Protein AF-A0A357I8B1-F1 (afdb_monomer)

Solvent-accessible surface area (backbone atoms only — not comparable to full-atom values): 4300 Å² total; per-residue (Å²): 134,90,75,76,78,73,80,52,77,38,81,78,48,76,50,68,43,96,44,72,71,24,48,36,40,38,34,26,32,39,72,87,69,50,79,46,61,34,38,36,32,30,70,42,77,41,89,85,43,37,42,30,29,42,47,31,43,94,88,42,68,94,37,76,47,77,46,81,49,78,93,129

Sequence (72 aa):
PAGCSDTGMRPCRVAAESAVGGEYRIMMIDANGHEHLHHGRYLELSPYHRIVFSWNSSLVTDTVVELALEEV

Structure (mmCIF, N/CA/C/O backbone):
data_AF-A0A357I8B1-F1
#
_entry.id   AF-A0A357I8B1-F1
#
loop_
_atom_site.group_PDB
_atom_site.id
_atom_site.type_symbol
_atom_site.label_atom_id
_atom_site.label_alt_id
_atom_site.label_comp_id
_atom_site.label_asym_id
_atom_site.label_entity_id
_atom_site.label_seq_id
_atom_site.pdbx_PDB_ins_code
_atom_site.Cartn_x
_atom_site.Cartn_y
_atom_site.Cartn_z
_atom_site.occupancy
_atom_site.B_iso_or_equiv
_atom_site.auth_seq_id
_atom_site.auth_comp_id
_atom_site.auth_asym_id
_atom_site.auth_atom_id
_atom_site.pdbx_PDB_model_num
ATOM 1 N N . PRO A 1 1 ? 31.705 12.401 -0.999 1.00 37.34 1 PRO A N 1
ATOM 2 C CA . PRO A 1 1 ? 30.340 12.194 -1.535 1.00 37.34 1 PRO A CA 1
ATOM 3 C C . PRO A 1 1 ? 30.011 10.695 -1.550 1.00 37.34 1 PRO A C 1
ATOM 5 O O . PRO A 1 1 ? 30.425 9.978 -2.455 1.00 37.34 1 PRO A O 1
ATOM 8 N N . ALA A 1 2 ? 29.377 10.207 -0.484 1.00 37.00 2 ALA A N 1
ATOM 9 C CA . ALA A 1 2 ? 28.994 8.805 -0.363 1.00 37.00 2 ALA A CA 1
ATOM 10 C C . ALA A 1 2 ? 27.762 8.553 -1.245 1.00 37.00 2 ALA A C 1
ATOM 12 O O . ALA A 1 2 ? 26.635 8.838 -0.848 1.00 37.00 2 ALA A O 1
ATOM 13 N N . GLY A 1 3 ? 27.991 8.115 -2.483 1.00 37.78 3 GLY A N 1
ATOM 14 C CA . GLY A 1 3 ? 26.928 7.655 -3.368 1.00 37.78 3 GLY A CA 1
ATOM 15 C C . GLY A 1 3 ? 26.419 6.314 -2.861 1.00 37.78 3 GLY A C 1
ATOM 16 O O . GLY A 1 3 ? 27.182 5.352 -2.805 1.00 37.78 3 GLY A O 1
ATOM 17 N N . CYS A 1 4 ? 25.151 6.261 -2.456 1.00 43.41 4 CYS A N 1
ATOM 18 C CA . CYS A 1 4 ? 24.462 4.995 -2.236 1.00 43.41 4 CYS A CA 1
ATOM 19 C C . CYS A 1 4 ? 24.565 4.168 -3.525 1.00 43.41 4 CYS A C 1
ATOM 21 O O . CYS A 1 4 ? 24.251 4.667 -4.603 1.00 43.41 4 CYS A O 1
ATOM 23 N N . SER A 1 5 ? 25.055 2.935 -3.421 1.00 46.47 5 SER A N 1
ATOM 24 C CA . SER A 1 5 ? 25.118 1.993 -4.536 1.00 46.47 5 SER A CA 1
ATOM 25 C C . SER A 1 5 ? 23.707 1.737 -5.077 1.00 46.47 5 SER A C 1
ATOM 27 O O . SER A 1 5 ? 22.839 1.268 -4.341 1.00 46.47 5 SER A O 1
ATOM 29 N N . ASP A 1 6 ? 23.493 2.058 -6.350 1.00 55.25 6 ASP A N 1
ATOM 30 C CA . ASP A 1 6 ? 22.203 2.125 -7.059 1.00 55.25 6 ASP A CA 1
ATOM 31 C C . ASP A 1 6 ? 21.664 0.733 -7.473 1.00 55.25 6 ASP A C 1
ATOM 33 O O . ASP A 1 6 ? 21.211 0.521 -8.593 1.00 55.25 6 ASP A O 1
ATOM 37 N N . THR A 1 7 ? 21.767 -0.266 -6.590 1.00 54.44 7 THR A N 1
ATOM 38 C CA . THR A 1 7 ? 21.388 -1.671 -6.860 1.00 54.44 7 THR A CA 1
ATOM 39 C C . THR A 1 7 ? 20.091 -2.116 -6.175 1.00 54.44 7 THR A C 1
ATOM 41 O O . THR A 1 7 ? 19.792 -3.308 -6.139 1.00 54.44 7 THR A O 1
ATOM 44 N N . GLY A 1 8 ? 19.291 -1.188 -5.648 1.00 71.81 8 GLY A N 1
ATOM 45 C CA . GLY A 1 8 ? 18.069 -1.499 -4.901 1.00 71.81 8 GLY A CA 1
ATOM 46 C C . GLY A 1 8 ? 16.812 -0.864 -5.487 1.00 71.81 8 GLY A C 1
ATOM 47 O O . GLY A 1 8 ? 16.856 0.231 -6.041 1.00 71.81 8 GLY A O 1
ATOM 48 N N . MET A 1 9 ? 15.673 -1.541 -5.315 1.00 82.94 9 MET A N 1
ATOM 49 C CA . MET A 1 9 ? 14.358 -0.939 -5.533 1.00 82.94 9 MET A CA 1
ATOM 50 C C . MET A 1 9 ? 14.202 0.239 -4.560 1.00 82.94 9 MET A C 1
ATOM 52 O O . MET A 1 9 ? 14.336 0.056 -3.349 1.00 82.94 9 MET A O 1
ATOM 56 N N . ARG A 1 10 ? 13.933 1.445 -5.066 1.00 90.75 10 ARG A N 1
ATOM 57 C CA . ARG A 1 10 ? 13.835 2.663 -4.243 1.00 90.75 10 ARG A CA 1
ATOM 58 C C . ARG A 1 10 ? 12.485 3.356 -4.410 1.00 90.75 10 ARG A C 1
ATOM 60 O O . ARG A 1 10 ? 11.996 3.422 -5.535 1.00 90.75 10 ARG A O 1
ATOM 67 N N . PRO A 1 11 ? 11.894 3.925 -3.350 1.00 90.75 11 PRO A N 1
ATOM 68 C CA . PRO A 1 11 ? 10.700 4.744 -3.502 1.00 90.75 11 PRO A CA 1
ATOM 69 C C . PRO A 1 11 ? 11.055 6.052 -4.218 1.00 90.75 11 PRO A C 1
ATOM 71 O O . PRO A 1 11 ? 12.030 6.715 -3.866 1.00 90.75 11 PRO A O 1
ATOM 74 N N . CYS A 1 12 ? 10.262 6.440 -5.215 1.00 92.69 12 CYS A N 1
ATOM 75 C CA . CYS A 1 12 ? 10.422 7.710 -5.930 1.00 92.69 12 CYS A CA 1
ATOM 76 C C . CYS A 1 12 ? 9.247 8.670 -5.712 1.00 92.69 12 CYS A C 1
ATOM 78 O O . CYS A 1 12 ? 9.428 9.885 -5.755 1.00 92.69 12 CYS A O 1
ATOM 80 N N . ARG A 1 13 ? 8.039 8.143 -5.480 1.00 94.38 13 ARG A N 1
ATOM 81 C CA . ARG A 1 13 ? 6.835 8.916 -5.148 1.00 94.38 13 ARG A CA 1
ATOM 82 C C . ARG A 1 13 ? 6.024 8.154 -4.114 1.00 94.38 13 ARG A C 1
ATOM 84 O O . ARG A 1 13 ? 5.780 6.963 -4.284 1.00 94.38 13 ARG A O 1
ATOM 91 N N . VAL A 1 14 ? 5.594 8.851 -3.070 1.00 96.25 14 VAL A N 1
ATOM 92 C CA . VAL A 1 14 ? 4.789 8.282 -1.988 1.00 96.25 14 VAL A CA 1
ATOM 93 C C . VAL A 1 14 ? 3.611 9.207 -1.727 1.00 96.25 14 VAL A C 1
ATOM 95 O O .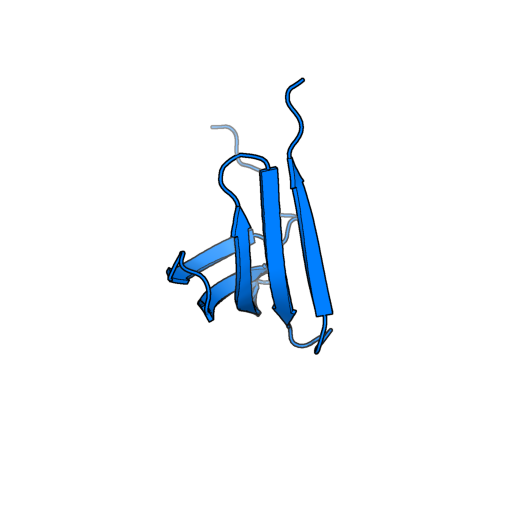 VAL A 1 14 ? 3.787 10.419 -1.614 1.00 96.25 14 VAL A O 1
ATOM 98 N N . ALA A 1 15 ? 2.422 8.628 -1.636 1.00 97.56 15 ALA A N 1
ATOM 99 C CA . ALA A 1 15 ? 1.218 9.289 -1.163 1.00 97.56 15 ALA A CA 1
ATOM 100 C C . ALA A 1 15 ? 0.534 8.359 -0.162 1.00 97.56 15 ALA A C 1
ATOM 102 O O . ALA A 1 15 ? 0.457 7.155 -0.400 1.00 97.56 15 ALA A O 1
ATOM 103 N N . ALA A 1 16 ? 0.063 8.903 0.953 1.00 97.06 16 ALA A N 1
ATOM 104 C CA . ALA A 1 16 ? -0.629 8.132 1.972 1.00 97.06 16 ALA A CA 1
ATOM 105 C C . ALA A 1 16 ? -1.643 9.008 2.701 1.00 97.06 16 ALA A C 1
ATOM 107 O O . ALA A 1 16 ? -1.330 10.123 3.119 1.00 97.06 16 ALA A O 1
ATOM 108 N N . GLU A 1 17 ? -2.838 8.468 2.883 1.00 98.06 17 GLU A N 1
ATOM 109 C CA . GLU A 1 17 ? -3.840 8.974 3.808 1.00 98.06 17 GLU A CA 1
ATOM 110 C C . GLU A 1 17 ? -3.719 8.174 5.105 1.00 98.06 17 GLU A C 1
ATOM 112 O O . GLU A 1 17 ? -4.253 7.074 5.226 1.00 98.06 17 GLU A O 1
ATOM 117 N N . SER A 1 18 ? -2.960 8.698 6.070 1.00 93.00 18 SER A N 1
ATOM 118 C CA . SER A 1 18 ? -2.595 7.992 7.308 1.00 93.00 18 SER A CA 1
ATOM 119 C C . SER A 1 18 ? -3.745 7.918 8.324 1.00 93.00 18 SER A C 1
ATOM 121 O O . SER A 1 18 ? -3.652 8.443 9.433 1.00 93.00 18 SER A O 1
ATOM 123 N N . ALA A 1 19 ? -4.843 7.274 7.940 1.00 96.81 19 ALA A N 1
ATOM 124 C CA . ALA A 1 19 ? -6.019 7.007 8.758 1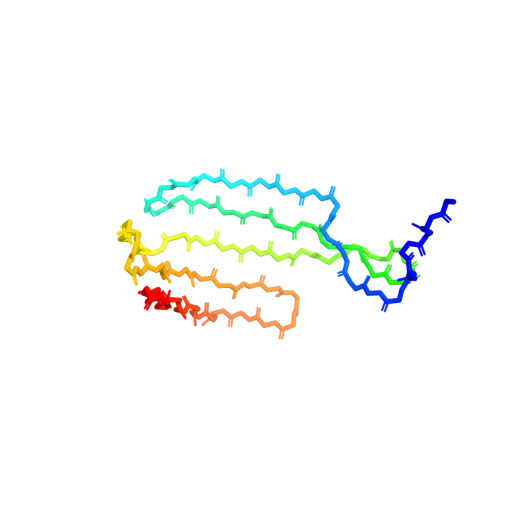.00 96.81 19 ALA A CA 1
ATOM 125 C C . ALA A 1 19 ? -6.572 5.612 8.434 1.00 96.81 19 ALA A C 1
ATOM 127 O O . ALA A 1 19 ? -6.348 5.093 7.344 1.00 96.81 19 ALA A O 1
ATOM 128 N N . VAL A 1 20 ? -7.319 5.000 9.360 1.00 98.12 20 VAL A N 1
ATOM 129 C CA . VAL A 1 20 ? -8.011 3.728 9.084 1.00 98.12 20 VAL A CA 1
ATOM 130 C C . VAL A 1 20 ? -8.977 3.920 7.913 1.00 98.12 20 VAL A C 1
ATOM 132 O O . VAL A 1 20 ? -9.773 4.855 7.905 1.00 98.12 20 VAL A O 1
ATOM 135 N N . GLY A 1 21 ? -8.889 3.038 6.920 1.00 98.19 21 GLY A N 1
ATOM 136 C CA . GLY A 1 21 ? -9.604 3.134 5.648 1.00 98.19 21 GLY A CA 1
ATOM 137 C C . GLY A 1 21 ? -8.906 3.991 4.588 1.00 98.19 21 GLY A C 1
ATOM 138 O O . GLY A 1 21 ? -9.256 3.868 3.418 1.00 98.19 21 GLY A O 1
ATOM 139 N N . GLY A 1 22 ? -7.915 4.802 4.967 1.00 98.19 22 GLY A N 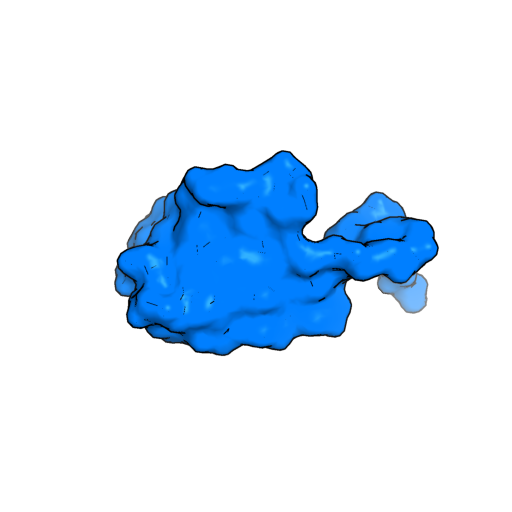1
ATOM 140 C CA . GLY A 1 22 ? -7.145 5.636 4.049 1.00 98.19 22 GLY A CA 1
ATOM 141 C C . GLY A 1 22 ? -6.260 4.812 3.118 1.00 98.19 22 GLY A C 1
ATOM 142 O O . GLY A 1 22 ? -5.736 3.754 3.492 1.00 98.19 22 GLY A O 1
ATOM 143 N N . GLU A 1 23 ? -6.111 5.295 1.887 1.00 98.38 23 GLU A N 1
ATOM 144 C CA . GLU A 1 23 ? -5.313 4.644 0.853 1.00 98.38 23 GLU A CA 1
ATOM 145 C C . GLU A 1 23 ? -3.863 5.135 0.850 1.00 98.38 23 GLU A C 1
ATOM 147 O O . GLU A 1 23 ? -3.554 6.278 1.194 1.00 98.38 23 GLU A O 1
ATOM 152 N N . TYR A 1 24 ? -2.956 4.275 0.396 1.00 98.06 24 TYR A N 1
ATOM 153 C CA . TYR A 1 24 ? -1.580 4.650 0.111 1.00 98.06 24 TYR A CA 1
ATOM 154 C C . TYR A 1 24 ? -1.124 4.121 -1.250 1.00 98.06 24 TYR A C 1
ATOM 156 O O . TYR A 1 24 ? -1.608 3.108 -1.767 1.00 98.06 24 TYR A O 1
ATOM 164 N N . ARG A 1 25 ? -0.148 4.822 -1.828 1.00 98.00 25 ARG A N 1
ATOM 165 C CA . ARG A 1 25 ? 0.528 4.493 -3.082 1.00 98.00 25 ARG A CA 1
ATOM 166 C C . ARG A 1 25 ? 2.021 4.749 -2.933 1.00 98.00 25 ARG A C 1
ATOM 168 O O . ARG A 1 25 ? 2.434 5.836 -2.534 1.00 98.00 25 ARG A O 1
ATOM 175 N N . ILE A 1 26 ? 2.822 3.761 -3.305 1.00 97.06 26 ILE A N 1
ATOM 176 C CA . ILE A 1 26 ? 4.280 3.832 -3.332 1.00 97.06 26 ILE A CA 1
ATOM 177 C C . ILE A 1 26 ? 4.710 3.476 -4.750 1.00 97.06 26 ILE A C 1
ATOM 179 O O . ILE A 1 26 ? 4.541 2.342 -5.191 1.00 97.06 26 ILE A O 1
ATOM 183 N N . MET A 1 27 ? 5.257 4.450 -5.470 1.00 97.56 27 MET A N 1
ATOM 184 C CA . MET A 1 27 ? 5.937 4.188 -6.730 1.00 97.56 27 MET A CA 1
ATOM 185 C C . MET A 1 27 ? 7.400 3.886 -6.438 1.00 97.56 27 MET A C 1
ATOM 187 O O . MET A 1 27 ? 8.111 4.734 -5.890 1.00 97.56 27 MET A O 1
ATOM 191 N N . MET A 1 28 ? 7.832 2.687 -6.802 1.00 94.25 28 MET A N 1
ATOM 192 C CA . MET A 1 28 ? 9.209 2.232 -6.692 1.00 94.25 28 MET A CA 1
ATOM 193 C C . MET A 1 28 ? 9.890 2.311 -8.059 1.00 94.25 28 MET A C 1
ATOM 195 O O . MET A 1 28 ? 9.250 2.080 -9.078 1.00 94.25 28 MET A O 1
ATOM 199 N N . ILE A 1 29 ? 11.185 2.613 -8.085 1.00 94.00 29 ILE A N 1
ATOM 200 C CA . ILE A 1 29 ? 12.029 2.544 -9.281 1.00 94.00 29 ILE A CA 1
ATOM 201 C C . ILE A 1 29 ? 13.073 1.449 -9.064 1.00 94.00 29 ILE A C 1
ATOM 203 O O . ILE A 1 29 ? 13.723 1.424 -8.015 1.00 94.00 29 ILE A O 1
ATOM 207 N N . ASP A 1 30 ? 13.217 0.543 -10.030 1.00 91.75 30 ASP A N 1
ATOM 208 C CA . ASP A 1 30 ? 14.267 -0.481 -10.026 1.00 91.75 30 ASP A CA 1
ATOM 209 C C . ASP A 1 30 ? 15.600 0.031 -10.609 1.00 91.75 30 ASP A C 1
ATOM 211 O O . ASP A 1 30 ? 15.705 1.160 -11.089 1.00 91.75 30 ASP A O 1
ATOM 215 N N . ALA A 1 31 ? 16.638 -0.809 -10.583 1.00 90.00 31 ALA A N 1
ATOM 216 C CA . ALA A 1 31 ? 17.966 -0.457 -11.098 1.00 90.00 31 ALA A CA 1
ATOM 217 C C . ALA A 1 31 ? 17.997 -0.184 -12.618 1.00 90.00 31 ALA A C 1
ATOM 219 O O . ALA A 1 31 ? 18.934 0.440 -13.109 1.00 90.00 31 ALA A O 1
ATOM 220 N N . ASN A 1 32 ? 16.980 -0.630 -13.365 1.00 9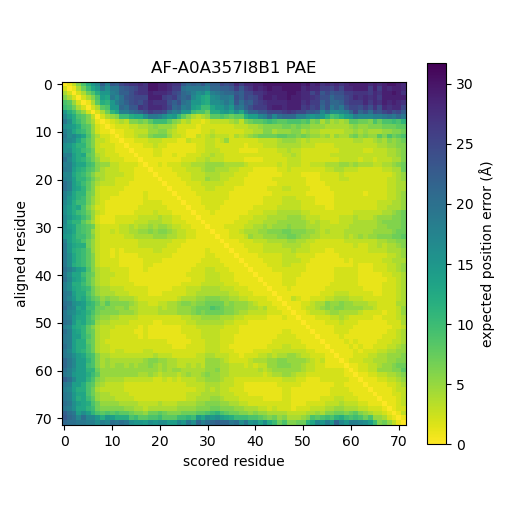1.31 32 ASN A N 1
ATOM 221 C CA . ASN A 1 32 ? 16.834 -0.371 -14.799 1.00 91.31 32 ASN A CA 1
ATOM 222 C C . ASN A 1 32 ? 15.988 0.881 -15.081 1.00 91.31 32 ASN A C 1
ATOM 224 O O . ASN A 1 32 ? 15.772 1.230 -16.240 1.00 91.31 32 ASN A O 1
ATOM 228 N N . GLY A 1 33 ? 15.500 1.561 -14.039 1.00 90.19 33 GLY A N 1
ATOM 229 C CA . GLY A 1 33 ? 14.640 2.730 -14.166 1.00 90.19 33 GLY A CA 1
ATOM 230 C C . GLY A 1 33 ? 13.160 2.407 -14.377 1.00 90.19 33 GLY A C 1
ATOM 231 O O . GLY A 1 33 ? 12.395 3.330 -14.656 1.00 90.19 33 GLY A O 1
ATOM 232 N N . HIS A 1 34 ? 12.726 1.148 -14.256 1.00 92.62 34 HIS A N 1
ATOM 233 C CA . HIS A 1 34 ? 11.308 0.816 -14.398 1.00 92.62 34 HIS A CA 1
ATOM 234 C C . HIS A 1 34 ? 10.519 1.162 -13.139 1.00 92.62 34 HIS A C 1
ATOM 236 O O . HIS A 1 34 ? 10.982 0.951 -12.016 1.00 92.62 34 HIS A O 1
ATOM 242 N N . GLU A 1 35 ? 9.299 1.652 -13.354 1.00 94.44 35 GLU A N 1
ATOM 243 C CA . GLU A 1 35 ? 8.358 2.002 -12.297 1.00 94.44 35 GLU A CA 1
ATOM 244 C C . GLU A 1 35 ? 7.514 0.790 -11.873 1.00 94.44 35 GLU A C 1
ATOM 246 O O . GLU A 1 35 ? 6.928 0.095 -12.705 1.00 94.44 35 GLU A O 1
ATOM 251 N N . HIS A 1 36 ? 7.411 0.575 -10.562 1.00 94.75 36 HIS A N 1
ATOM 252 C CA . HIS A 1 36 ? 6.627 -0.489 -9.939 1.00 94.75 36 HIS A CA 1
ATOM 253 C C . HIS A 1 36 ? 5.688 0.117 -8.897 1.00 94.75 36 HIS A C 1
ATOM 255 O O . HIS A 1 36 ? 6.131 0.708 -7.911 1.00 94.75 36 HIS A O 1
ATOM 261 N N . LEU A 1 37 ? 4.378 -0.021 -9.111 1.00 96.44 37 LEU A N 1
ATOM 262 C CA . LEU A 1 37 ? 3.378 0.488 -8.177 1.00 96.44 37 LEU A CA 1
ATOM 263 C C . LEU A 1 37 ? 3.088 -0.537 -7.080 1.00 96.44 37 LEU A C 1
ATOM 265 O O . LEU A 1 37 ? 2.649 -1.654 -7.355 1.00 96.44 37 LEU A O 1
ATOM 269 N N . HIS A 1 38 ? 3.214 -0.087 -5.838 1.00 96.88 38 HIS A N 1
ATOM 270 C CA . HIS A 1 38 ? 2.665 -0.743 -4.661 1.00 96.88 38 HIS A CA 1
ATOM 271 C C . HIS A 1 38 ? 1.535 0.109 -4.089 1.00 96.88 38 HIS A C 1
ATOM 273 O O . HIS A 1 38 ? 1.620 1.340 -4.075 1.00 96.88 38 HIS A O 1
ATOM 279 N N . HIS A 1 39 ? 0.458 -0.523 -3.640 1.00 98.00 39 HIS A N 1
ATOM 280 C CA . HIS A 1 39 ? -0.702 0.194 -3.126 1.00 9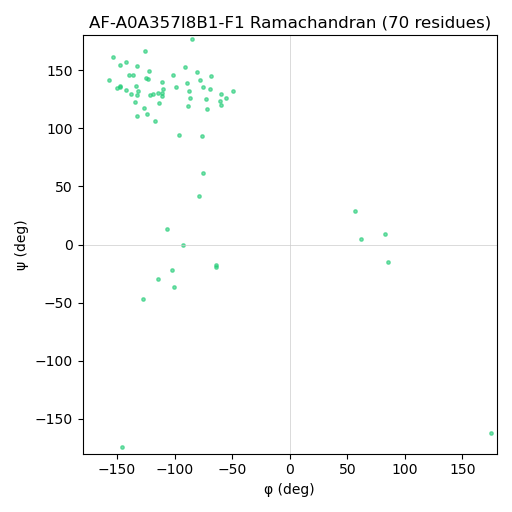8.00 39 HIS A CA 1
ATOM 281 C C . HIS A 1 39 ? -1.494 -0.634 -2.123 1.00 98.00 39 HIS A C 1
ATOM 283 O O . HIS A 1 39 ? -1.423 -1.865 -2.090 1.00 98.00 39 HIS A O 1
ATOM 289 N N . GLY A 1 40 ? -2.307 0.057 -1.339 1.00 98.25 40 GLY A N 1
ATOM 290 C CA . GLY A 1 40 ? -3.238 -0.578 -0.429 1.00 98.25 40 GLY A CA 1
ATOM 291 C C . GLY A 1 40 ? -3.963 0.432 0.439 1.00 98.25 40 GLY A C 1
ATOM 292 O O . GLY A 1 40 ? -4.006 1.622 0.138 1.00 98.25 40 GLY A O 1
ATOM 293 N N . ARG A 1 41 ? -4.535 -0.076 1.524 1.00 98.38 41 ARG A N 1
ATOM 294 C CA . ARG A 1 41 ? -5.300 0.683 2.520 1.00 98.38 41 ARG A CA 1
ATOM 295 C C . ARG A 1 41 ? -4.924 0.268 3.931 1.00 98.38 41 ARG A C 1
ATOM 297 O O . ARG A 1 41 ? -4.674 -0.921 4.166 1.00 98.38 41 ARG A O 1
ATOM 304 N N . TYR A 1 42 ? -4.938 1.222 4.853 1.00 98.31 42 TYR A N 1
ATOM 305 C CA . TYR A 1 42 ? -4.794 0.959 6.282 1.00 98.31 42 TYR A CA 1
ATOM 306 C C . TYR A 1 42 ? -6.072 0.313 6.821 1.00 98.31 42 TYR A C 1
ATOM 308 O O . TYR A 1 42 ? -7.168 0.839 6.645 1.00 98.31 42 TYR A O 1
ATOM 316 N N . LEU A 1 43 ? -5.936 -0.845 7.458 1.00 98.19 43 LEU A N 1
ATOM 317 C CA . LEU A 1 43 ? -7.046 -1.627 8.007 1.00 98.19 43 LEU A CA 1
ATOM 318 C C . LEU A 1 43 ? -7.180 -1.418 9.519 1.00 98.19 43 LEU A C 1
ATOM 320 O O . LEU A 1 43 ? -8.291 -1.337 10.030 1.00 98.19 43 LEU A O 1
ATOM 324 N N . GLU A 1 44 ? -6.054 -1.282 10.218 1.00 98.12 44 GLU A N 1
ATOM 325 C CA . GLU A 1 44 ? -5.993 -1.020 11.656 1.00 98.12 44 GLU A CA 1
ATOM 326 C C . GLU A 1 44 ? -4.762 -0.162 11.959 1.00 98.12 44 GLU A C 1
ATOM 328 O O . GLU A 1 44 ? -3.674 -0.423 11.444 1.00 98.12 44 GLU A O 1
ATOM 333 N N . LEU A 1 45 ? -4.929 0.862 12.797 1.00 96.50 45 LEU A N 1
ATOM 334 C CA . LEU A 1 45 ? -3.846 1.719 13.273 1.00 96.50 45 LEU A CA 1
ATOM 335 C C . LEU A 1 45 ? -3.973 1.871 14.787 1.00 96.50 45 LEU A C 1
ATOM 337 O O . L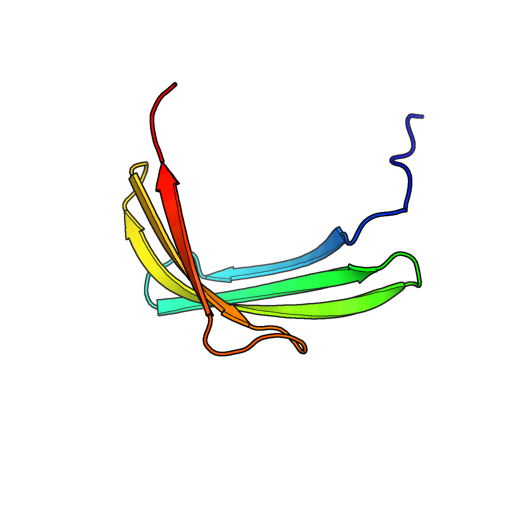EU A 1 45 ? -4.892 2.530 15.270 1.00 96.50 45 LEU A O 1
ATOM 341 N N . SER A 1 46 ? -3.040 1.272 15.523 1.00 95.31 46 SER A N 1
ATOM 342 C CA . SER A 1 46 ? -2.910 1.407 16.971 1.00 95.31 46 SER A CA 1
ATOM 343 C C . SER A 1 46 ? -1.562 2.065 17.283 1.00 95.31 46 SER A C 1
ATOM 345 O O . SER A 1 46 ? -0.517 1.422 17.108 1.00 95.31 46 SER A O 1
ATOM 347 N N . PRO A 1 47 ? -1.548 3.351 17.687 1.00 91.69 47 PRO A N 1
ATOM 348 C CA . PRO A 1 47 ? -0.316 4.085 17.961 1.00 91.69 47 PRO A CA 1
ATOM 349 C C . PRO A 1 47 ? 0.622 3.302 18.883 1.00 91.69 47 PRO A C 1
ATOM 351 O O . PRO A 1 47 ? 0.188 2.789 19.908 1.00 91.69 47 PRO A O 1
ATOM 354 N N . TYR A 1 48 ? 1.899 3.217 18.501 1.00 91.31 48 TYR A N 1
ATOM 355 C CA . TYR A 1 48 ? 2.975 2.544 19.249 1.00 91.31 48 TYR A CA 1
ATOM 356 C C . TYR A 1 48 ? 2.814 1.032 19.474 1.00 91.31 48 TYR A C 1
ATOM 358 O O . TYR A 1 48 ? 3.659 0.437 20.132 1.00 91.31 48 TYR A O 1
ATOM 366 N N . HIS A 1 49 ? 1.779 0.396 18.920 1.00 94.62 49 HIS A N 1
ATOM 367 C CA . HIS A 1 49 ? 1.501 -1.019 19.180 1.00 94.62 49 HIS A CA 1
ATOM 368 C C . HIS A 1 49 ? 1.351 -1.843 17.906 1.00 94.62 49 HIS A C 1
ATOM 370 O O . HIS A 1 49 ? 1.913 -2.933 17.813 1.00 94.62 49 HIS A O 1
ATOM 376 N N . ARG A 1 50 ? 0.570 -1.360 16.928 1.00 96.38 50 ARG A N 1
ATOM 377 C CA . ARG A 1 50 ? 0.166 -2.194 15.790 1.00 96.38 50 ARG A CA 1
ATOM 378 C C . ARG A 1 50 ? -0.224 -1.396 14.555 1.00 96.38 50 ARG A C 1
ATOM 380 O O . ARG A 1 50 ? -0.905 -0.377 14.650 1.00 96.38 50 ARG A O 1
ATOM 387 N N . ILE A 1 51 ? 0.148 -1.901 13.384 1.00 97.62 51 ILE A N 1
ATOM 388 C CA . ILE A 1 51 ? -0.281 -1.379 12.082 1.00 97.62 51 ILE A CA 1
ATOM 389 C C . ILE A 1 51 ? -0.689 -2.570 11.215 1.00 97.62 51 ILE A C 1
ATOM 391 O O . ILE A 1 51 ? 0.122 -3.460 10.972 1.00 97.62 51 ILE A O 1
ATOM 395 N N . VAL A 1 52 ? -1.926 -2.577 10.720 1.00 98.31 52 VAL A N 1
ATOM 396 C CA . VAL A 1 52 ? -2.413 -3.573 9.756 1.00 98.31 52 VAL A CA 1
ATOM 39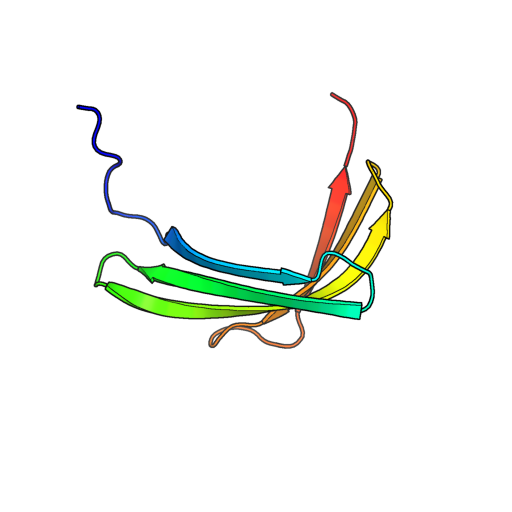7 C C . VAL A 1 52 ? -2.824 -2.855 8.481 1.00 98.31 52 VAL A C 1
ATOM 399 O O . VAL A 1 52 ? -3.585 -1.887 8.520 1.00 98.31 52 VAL A O 1
ATOM 402 N N . PHE A 1 53 ? -2.342 -3.317 7.332 1.00 98.31 53 PHE A N 1
ATOM 403 C CA . PHE A 1 53 ? -2.679 -2.741 6.033 1.00 98.31 53 PHE A CA 1
ATOM 404 C C . PHE A 1 53 ? -2.693 -3.806 4.941 1.00 98.31 53 PHE A C 1
ATOM 406 O O . PHE A 1 53 ? -2.033 -4.836 5.037 1.00 98.31 53 PHE A O 1
ATOM 413 N N . SER A 1 54 ? -3.455 -3.558 3.881 1.00 98.38 54 SER A N 1
ATOM 414 C CA . SER A 1 54 ? -3.362 -4.379 2.667 1.00 98.38 54 SER A CA 1
ATOM 415 C C . SER A 1 54 ? -2.167 -3.949 1.823 1.00 98.38 54 SER A C 1
ATOM 417 O O . SER A 1 54 ? -1.832 -2.766 1.811 1.00 98.38 54 SER A O 1
ATOM 419 N N . TRP A 1 55 ? -1.549 -4.880 1.102 1.00 97.88 55 TRP A N 1
ATOM 420 C CA . TRP A 1 55 ? -0.434 -4.634 0.190 1.00 97.88 55 TRP A CA 1
ATOM 421 C C . TRP A 1 55 ? -0.680 -5.326 -1.143 1.00 97.88 55 TRP A C 1
ATOM 423 O O . TRP A 1 55 ? -0.969 -6.518 -1.196 1.00 97.88 55 TRP A O 1
ATOM 433 N N . ASN A 1 56 ? -0.553 -4.573 -2.228 1.00 97.75 56 ASN A N 1
ATOM 434 C CA . ASN A 1 56 ? -0.770 -5.066 -3.578 1.00 97.75 56 ASN A CA 1
ATOM 435 C C . ASN A 1 56 ? 0.291 -4.493 -4.513 1.00 97.75 56 ASN A C 1
ATOM 437 O O . ASN A 1 56 ? 0.703 -3.339 -4.376 1.00 97.75 56 ASN A O 1
ATOM 441 N N . SER A 1 57 ? 0.695 -5.286 -5.494 1.00 95.94 57 SER A N 1
ATOM 442 C CA . SER A 1 57 ? 1.564 -4.905 -6.602 1.00 95.94 57 SER A CA 1
ATOM 443 C C . SER A 1 57 ? 1.159 -5.671 -7.864 1.00 95.94 57 SER A C 1
ATOM 445 O O . SER A 1 57 ? 0.172 -6.403 -7.875 1.00 95.94 57 SER A O 1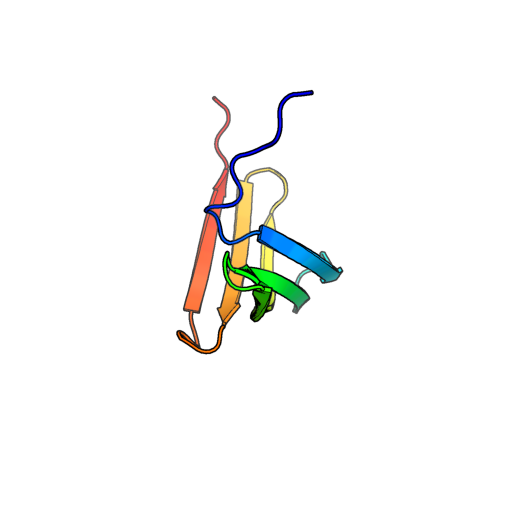
ATOM 447 N N . SER A 1 58 ? 1.929 -5.533 -8.940 1.00 93.06 58 SER A N 1
ATOM 448 C CA . SER A 1 58 ? 1.765 -6.365 -10.139 1.00 93.06 58 SER A CA 1
ATOM 449 C C . SER A 1 58 ? 2.053 -7.854 -9.905 1.00 93.06 58 SER A C 1
ATOM 451 O O . SER A 1 58 ? 1.642 -8.682 -10.712 1.00 93.06 58 SER A O 1
ATOM 453 N N . LEU A 1 59 ? 2.771 -8.199 -8.831 1.00 92.69 59 LEU A N 1
ATOM 454 C CA . LEU A 1 59 ? 3.211 -9.566 -8.538 1.00 92.69 59 LEU A CA 1
ATOM 455 C C . LEU A 1 59 ? 2.366 -10.254 -7.466 1.00 92.69 59 LEU A C 1
ATOM 457 O O . LEU A 1 59 ? 2.379 -11.479 -7.375 1.00 92.69 59 LEU A O 1
ATOM 461 N N . VAL A 1 60 ? 1.675 -9.481 -6.631 1.00 93.50 60 VAL A N 1
ATOM 462 C CA . VAL A 1 60 ? 0.892 -10.013 -5.519 1.00 93.50 60 VAL A CA 1
ATOM 463 C C . VAL A 1 60 ? -0.335 -9.148 -5.276 1.00 93.50 60 VAL A C 1
ATOM 465 O O . VAL A 1 60 ? -0.247 -7.921 -5.266 1.00 93.50 60 VAL A O 1
ATOM 468 N N . THR A 1 61 ? -1.477 -9.788 -5.060 1.00 95.19 61 THR A N 1
ATOM 469 C CA . THR A 1 61 ? -2.731 -9.135 -4.677 1.00 95.19 61 THR A CA 1
ATOM 470 C C . THR A 1 61 ? -3.277 -9.764 -3.402 1.00 95.19 61 THR A C 1
ATOM 472 O O . THR A 1 61 ? -2.801 -10.812 -2.964 1.00 95.19 61 THR A O 1
ATOM 475 N N . ASP A 1 62 ? -4.248 -9.096 -2.782 1.00 93.81 62 ASP A N 1
ATOM 476 C CA . ASP A 1 62 ? -4.995 -9.591 -1.619 1.00 93.81 62 ASP A CA 1
ATOM 477 C C . ASP A 1 62 ? -4.110 -9.964 -0.418 1.00 93.81 62 ASP A C 1
ATOM 479 O O . ASP A 1 62 ? -4.456 -10.815 0.401 1.00 93.81 62 ASP A O 1
ATOM 483 N N . THR A 1 63 ? -2.952 -9.309 -0.288 1.00 97.69 63 THR A N 1
ATOM 484 C CA . THR A 1 63 ? -2.048 -9.521 0.846 1.00 97.69 63 THR A CA 1
ATOM 485 C C . THR A 1 63 ? -2.403 -8.576 1.981 1.00 97.69 63 THR A C 1
ATOM 487 O O . THR A 1 63 ? -2.664 -7.391 1.763 1.00 97.69 63 THR A O 1
ATOM 490 N N . VAL A 1 64 ? -2.371 -9.093 3.207 1.00 98.12 64 VAL A N 1
ATOM 491 C CA . VAL A 1 64 ? -2.453 -8.307 4.440 1.00 98.12 64 VAL A CA 1
ATOM 492 C C . VAL A 1 64 ? -1.103 -8.376 5.136 1.00 98.12 64 VAL A C 1
ATOM 494 O O . VAL A 1 64 ? -0.536 -9.454 5.306 1.00 98.12 64 VAL A O 1
ATOM 497 N N . VAL A 1 65 ? -0.594 -7.211 5.517 1.00 97.81 65 VAL A N 1
ATOM 498 C CA . VAL A 1 65 ? 0.638 -7.044 6.278 1.00 97.81 65 VAL A CA 1
ATOM 499 C C . VAL A 1 65 ? 0.271 -6.564 7.672 1.00 97.81 65 VAL A C 1
ATOM 501 O O . VAL A 1 65 ? -0.536 -5.645 7.833 1.00 97.81 65 VAL A O 1
ATOM 504 N N . GLU A 1 66 ? 0.887 -7.185 8.670 1.00 98.06 66 GLU A N 1
ATOM 505 C CA . GLU A 1 66 ? 0.763 -6.819 10.072 1.00 98.06 66 GLU A CA 1
ATOM 506 C C . GLU A 1 66 ? 2.142 -6.477 10.633 1.00 98.06 66 GLU A C 1
ATOM 508 O O . GLU A 1 66 ? 3.095 -7.243 10.487 1.00 98.06 66 GLU A O 1
ATOM 513 N N . LEU A 1 67 ? 2.234 -5.315 11.273 1.00 96.69 67 LEU A N 1
ATOM 514 C CA . LEU A 1 67 ? 3.395 -4.873 12.030 1.00 96.69 67 LEU A CA 1
ATOM 515 C C . LEU A 1 67 ? 3.001 -4.795 13.503 1.00 96.69 67 LEU A C 1
ATOM 517 O O . LEU A 1 67 ? 2.088 -4.044 13.852 1.00 96.69 67 LEU A O 1
ATOM 521 N N . ALA A 1 68 ? 3.708 -5.541 14.348 1.00 96.19 68 ALA A N 1
ATOM 522 C CA . ALA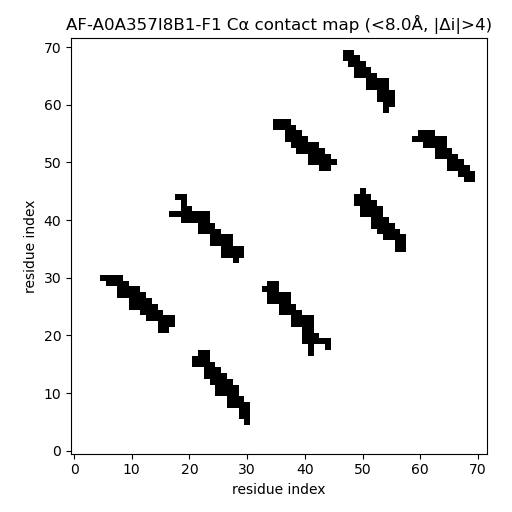 A 1 68 ? 3.682 -5.389 15.798 1.00 96.19 68 ALA A CA 1
ATOM 523 C C . ALA A 1 68 ? 4.899 -4.560 16.232 1.00 96.19 68 ALA A C 1
ATOM 525 O O . ALA A 1 68 ? 6.003 -4.764 15.725 1.00 96.19 68 ALA A O 1
ATOM 526 N N . LEU A 1 69 ? 4.679 -3.596 17.124 1.00 93.62 69 LEU A N 1
ATOM 527 C CA . LEU A 1 69 ? 5.708 -2.694 17.634 1.00 93.62 69 LEU A CA 1
ATOM 528 C C . LEU A 1 69 ? 5.962 -3.015 19.108 1.00 93.62 69 LEU A C 1
ATOM 530 O O . LEU A 1 69 ? 5.025 -3.056 19.905 1.00 93.62 69 LEU A O 1
ATOM 534 N N . GLU A 1 70 ? 7.228 -3.224 19.454 1.00 91.56 70 GLU A N 1
ATOM 535 C CA . GLU A 1 70 ? 7.687 -3.518 20.813 1.00 91.56 70 GLU A CA 1
ATOM 536 C C . GLU A 1 70 ? 8.770 -2.504 21.209 1.00 91.56 70 GLU A C 1
ATOM 538 O O . GLU A 1 70 ? 9.566 -2.080 20.366 1.00 91.56 70 GLU A O 1
ATOM 543 N N . GLU A 1 71 ? 8.790 -2.089 22.479 1.00 86.19 71 GLU A N 1
ATOM 544 C CA . GLU A 1 71 ? 9.886 -1.277 23.020 1.00 86.19 71 GLU A CA 1
ATOM 545 C C . GLU A 1 71 ? 11.122 -2.163 23.248 1.00 86.19 71 GLU A C 1
ATOM 547 O O . GLU A 1 71 ? 11.002 -3.272 23.773 1.00 86.19 71 GLU A O 1
ATOM 552 N N . VAL A 1 72 ? 12.298 -1.669 22.842 1.00 75.50 72 VAL A N 1
ATOM 553 C CA . VAL A 1 72 ? 13.599 -2.361 22.939 1.00 75.50 72 VAL A CA 1
ATOM 554 C C . VAL A 1 72 ? 14.509 -1.645 23.924 1.00 75.50 72 VAL A C 1
ATOM 556 O O . VAL A 1 72 ? 14.585 -0.397 23.838 1.00 75.50 72 VAL A O 1
#

Nearest PDB structures (foldseek):
  3put-assembly1_B  TM=8.147E-01  e=2.710E-02  Rhizobium etli CFN 42
  3pu2-assembly5_E  TM=8.624E-01  e=1.109E-01  Cereibacter sphaeroides 2.4.1
  3pu2-assembly4_D  TM=8.815E-01  e=1.305E-01  Cereibacter sphaeroides 2.4.1
  3otl-assembly1_B  TM=8.240E-01  e=1.236E-01  Rhizobium johnstonii 3841
  2il5-assembly1_A  TM=8.686E-01  e=5.638E-01  Staphylococcus aureus subsp. aureus USA300

Radius of gyration: 14.57 Å; Cα contacts (8 Å, |Δi|>4): 148; chains: 1; bounding box: 40×22×38 Å

Foldseek 3Di:
DDDDDQQDWAFDDKDWDPDAQTKIWTWTQHSVRDTWIKIWGWHDDDPQAKTWIFIDTPVDHPDIDIDGHDDD

Secondary structure (DSSP, 8-state):
--PPPS-S-EEEEEEE--STT-EEEEEEE-TT--EEEEEEEEEEEETTTEEEEEEB-SS--SEEEEEE----

Mean predicted aligned error: 5.79 Å

pLDDT: mean 89.76, std 15.73, range [37.0, 98.38]